Protein AF-A0A382UQ75-F1 (afdb_monomer)

Mean predicted aligned error: 9.16 Å

InterPro domains:
  IPR017850 Alkaline-phosphatase-like, core domain superfamily [G3DSA:3.40.720.10] (26-62)
  IPR017850 Alkaline-phosphatase-like, core domain superfamily [SSF53649] (23-61)
  IPR050738 Sulfatase enzyme [PTHR42693] (3-62)

Solvent-accessible surface area (backbone atoms only — not comparable to full-atom values): 4247 Å² total; per-residue (Å²): 113,70,68,60,51,52,53,51,51,54,52,53,56,56,62,68,66,69,75,74,75,70,68,92,67,76,88,86,82,86,87,84,72,81,93,70,56,80,50,69,37,43,86,55,65,30,78,93,58,90,39,70,67,61,39,50,49,41,72,79,56,78,123

Organism: NCBI:txid408172

Structure (mmCIF, N/CA/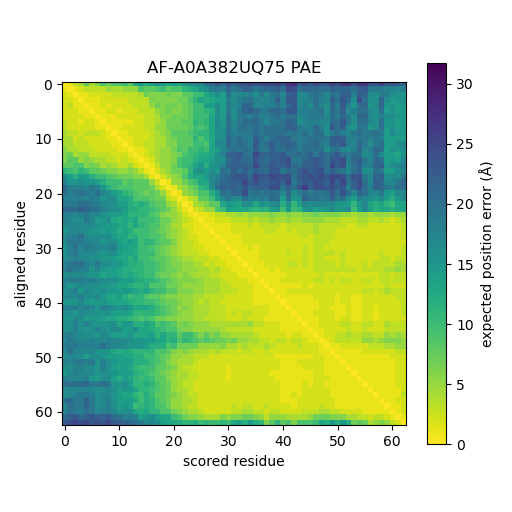C/O backbone):
data_AF-A0A382UQ75-F1
#
_entry.id   AF-A0A382UQ75-F1
#
loop_
_atom_site.group_PDB
_atom_site.id
_atom_site.type_symbol
_atom_site.label_atom_id
_atom_site.label_alt_id
_atom_site.label_comp_id
_atom_site.label_asym_id
_atom_site.label_entity_id
_atom_site.label_seq_id
_atom_site.pdbx_PDB_ins_code
_atom_site.Cartn_x
_atom_site.Cartn_y
_atom_site.Cartn_z
_atom_site.occupancy
_atom_site.B_iso_or_equiv
_atom_site.auth_seq_id
_atom_site.auth_comp_id
_atom_site.auth_asym_id
_atom_site.auth_atom_id
_atom_site.pdbx_PDB_model_num
ATOM 1 N N . MET A 1 1 ? -15.348 39.341 38.400 1.00 62.34 1 MET A N 1
ATOM 2 C CA . MET A 1 1 ? -15.997 38.010 38.524 1.00 62.34 1 MET A CA 1
ATOM 3 C C . MET A 1 1 ? -16.565 37.470 37.206 1.00 62.34 1 MET A C 1
ATOM 5 O O . MET A 1 1 ? -16.401 36.284 36.963 1.00 62.34 1 MET A O 1
ATOM 9 N N . LYS A 1 2 ? -17.171 38.297 36.335 1.00 77.12 2 LYS A N 1
ATOM 10 C CA . LYS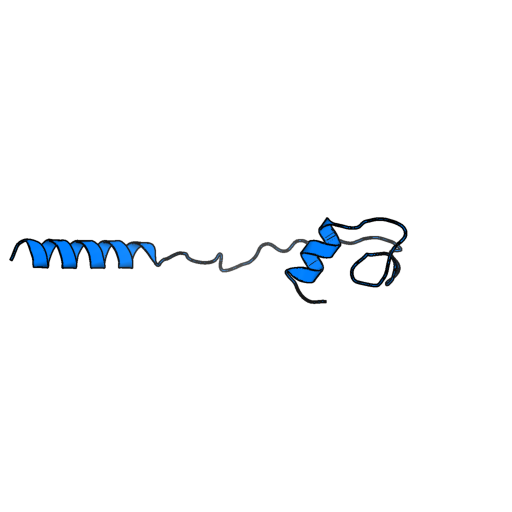 A 1 2 ? -17.754 37.859 35.044 1.00 77.12 2 LYS A CA 1
ATOM 11 C C . LYS A 1 2 ? -16.731 37.246 34.065 1.00 77.12 2 LYS A C 1
ATOM 13 O O . LYS A 1 2 ? -16.978 36.179 33.529 1.00 77.12 2 LYS A O 1
ATOM 18 N N . ILE A 1 3 ? -15.546 37.851 33.923 1.00 83.88 3 ILE A N 1
ATOM 19 C CA . ILE A 1 3 ? -14.447 37.323 33.083 1.00 83.88 3 ILE A CA 1
ATOM 20 C C . ILE A 1 3 ? -13.942 35.951 33.548 1.00 83.88 3 ILE A C 1
ATOM 22 O O . ILE A 1 3 ? -13.691 35.083 32.722 1.00 83.88 3 ILE A O 1
ATOM 26 N N . LEU A 1 4 ? -13.856 35.726 34.863 1.00 85.50 4 LEU A N 1
ATOM 27 C CA . LEU A 1 4 ? -13.417 34.442 35.410 1.00 85.50 4 LEU A CA 1
ATOM 28 C C . LEU A 1 4 ? -14.438 33.328 35.124 1.00 85.50 4 LEU A C 1
ATOM 30 O O . LEU A 1 4 ? -14.049 32.211 34.811 1.00 85.50 4 LEU A O 1
ATOM 34 N N . HIS A 1 5 ? -15.736 33.655 35.151 1.00 82.69 5 HIS A N 1
ATOM 35 C CA . HIS A 1 5 ? -16.800 32.723 34.768 1.00 82.69 5 HIS A CA 1
ATOM 36 C C . HIS A 1 5 ? -16.773 32.416 33.270 1.00 82.69 5 HIS A C 1
ATOM 38 O O . HIS A 1 5 ? -16.914 31.255 32.908 1.00 82.69 5 HIS A O 1
ATOM 44 N N . CYS A 1 6 ? -16.535 33.409 32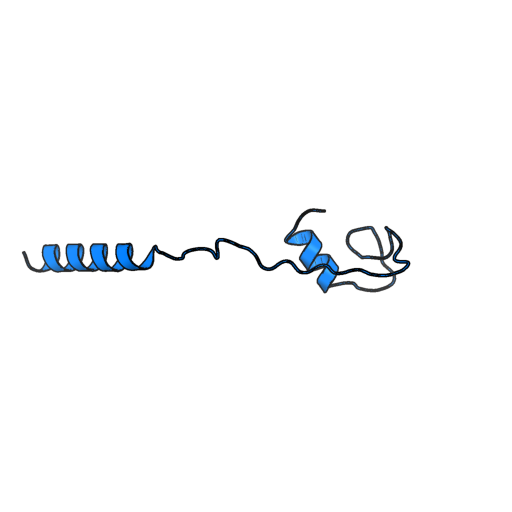.404 1.00 85.25 6 CYS A N 1
ATOM 45 C CA . CYS A 1 6 ? -16.397 33.172 30.963 1.00 85.25 6 CYS A CA 1
ATOM 46 C C . CYS A 1 6 ? -15.193 32.277 30.640 1.00 85.25 6 CYS A C 1
ATOM 48 O O . CYS A 1 6 ? -15.329 31.358 29.838 1.00 85.25 6 CYS A O 1
ATOM 50 N N . LEU A 1 7 ? -14.049 32.500 31.299 1.00 88.75 7 LEU A N 1
ATOM 51 C CA . LEU A 1 7 ? -12.853 31.666 31.135 1.00 88.75 7 LEU A CA 1
ATOM 52 C C . LEU A 1 7 ? -13.093 30.228 31.608 1.00 88.75 7 LEU A C 1
ATOM 54 O O . LEU A 1 7 ? -12.710 29.273 30.930 1.00 88.75 7 LEU A O 1
ATOM 58 N N . PHE A 1 8 ? -13.784 30.067 32.736 1.00 87.44 8 PHE A N 1
ATOM 59 C CA . PHE A 1 8 ? -14.153 28.754 33.253 1.00 87.44 8 PHE A CA 1
ATOM 60 C C . PHE A 1 8 ? -15.132 28.024 32.318 1.00 87.44 8 PHE A C 1
ATOM 62 O O . PHE A 1 8 ? -14.941 26.845 32.025 1.00 87.44 8 PHE A O 1
ATOM 69 N N . LEU A 1 9 ? -16.124 28.736 31.770 1.00 86.75 9 LEU A N 1
ATOM 70 C CA . LEU A 1 9 ? -17.070 28.182 30.798 1.00 86.75 9 LEU A CA 1
ATOM 71 C C . LEU A 1 9 ? -16.379 27.770 29.491 1.00 86.75 9 LEU A C 1
ATOM 73 O O . LEU A 1 9 ? -16.669 26.698 28.961 1.00 86.75 9 LEU A O 1
ATOM 77 N N . SER A 1 10 ? -15.440 28.581 28.989 1.00 84.69 10 SER A N 1
ATOM 78 C CA . SER A 1 10 ? -14.674 28.238 27.784 1.00 84.69 10 SER A CA 1
ATOM 79 C C . SER A 1 10 ? -13.777 27.018 27.988 1.00 84.69 10 SER A C 1
ATOM 81 O O . SER A 1 10 ? -13.640 26.199 27.082 1.00 84.69 10 SER A O 1
ATOM 83 N N . LEU A 1 11 ? -13.214 26.856 29.190 1.00 86.44 11 LEU A N 1
ATOM 84 C CA . LEU A 1 11 ? -12.376 25.707 29.524 1.00 86.44 11 LEU A CA 1
ATOM 85 C C . LEU A 1 11 ? -13.203 24.414 29.612 1.00 86.44 11 LEU A C 1
ATOM 87 O O . LEU A 1 11 ? -12.780 23.381 29.093 1.00 86.44 11 LEU A O 1
ATOM 91 N N . LEU A 1 12 ? -14.404 24.480 30.201 1.00 85.06 12 LEU A N 1
ATOM 92 C CA . LEU A 1 12 ? -15.335 23.348 30.229 1.00 85.06 12 LEU A CA 1
ATOM 93 C C . LEU A 1 12 ? -15.784 22.932 28.822 1.00 85.06 12 LEU A C 1
ATOM 95 O O . LEU A 1 12 ? -15.836 21.740 28.521 1.00 85.06 12 LEU A O 1
ATOM 99 N N . ALA A 1 13 ? -16.089 23.903 27.958 1.00 83.88 13 ALA A N 1
ATOM 100 C CA . ALA A 1 13 ? -16.499 23.631 26.584 1.00 83.88 13 ALA A CA 1
ATOM 101 C C . ALA A 1 13 ? -15.382 22.948 25.775 1.00 83.88 13 ALA A C 1
ATOM 103 O O . ALA A 1 13 ? -15.651 22.006 25.032 1.00 83.88 13 ALA A O 1
ATOM 104 N N . PHE A 1 14 ? -14.125 23.362 25.963 1.00 81.31 14 PHE A N 1
ATOM 105 C CA . PHE A 1 14 ? -12.979 22.725 25.312 1.00 81.31 14 PHE A CA 1
ATOM 106 C C . PHE A 1 14 ? -12.794 21.270 25.776 1.00 81.31 14 PHE A C 1
ATOM 108 O O . PHE A 1 14 ? -12.646 20.371 24.947 1.00 81.31 14 PHE A O 1
ATOM 115 N N . ALA A 1 15 ? -12.905 21.010 27.083 1.00 79.62 15 ALA A N 1
ATOM 116 C CA . ALA A 1 15 ? -12.795 19.662 27.643 1.00 79.62 15 ALA A CA 1
ATOM 117 C C . ALA A 1 15 ? -13.884 18.699 27.126 1.00 79.62 15 ALA A C 1
ATOM 119 O O . ALA A 1 15 ? -13.608 17.520 26.906 1.00 79.62 15 ALA A O 1
ATOM 120 N N . ALA A 1 16 ? -15.099 19.195 26.867 1.00 74.88 16 ALA A N 1
ATOM 121 C CA . ALA A 1 16 ? -16.201 18.381 26.348 1.00 74.88 16 ALA A CA 1
ATOM 122 C C . ALA A 1 16 ? -15.979 17.879 24.905 1.00 74.88 16 ALA A C 1
ATOM 124 O O . ALA A 1 16 ? -16.551 16.864 24.512 1.00 74.88 16 ALA A O 1
ATOM 125 N N . THR A 1 17 ? -15.128 18.545 24.118 1.00 72.56 17 THR A N 1
ATOM 126 C CA . THR A 1 17 ? -14.848 18.160 22.719 1.00 72.56 17 THR A CA 1
ATOM 127 C C . THR A 1 17 ? -13.747 17.106 22.564 1.00 72.56 17 THR A C 1
ATOM 129 O O . THR A 1 17 ? -13.573 16.556 21.480 1.00 72.56 17 THR A O 1
ATOM 132 N N . ALA A 1 18 ? -13.030 16.767 23.640 1.00 68.38 18 ALA A N 1
ATOM 133 C CA . ALA A 1 18 ? -11.869 15.875 23.582 1.00 68.38 18 ALA A CA 1
ATOM 134 C C . ALA A 1 18 ? -12.216 14.380 23.413 1.00 68.38 18 ALA A C 1
ATOM 136 O O . ALA A 1 18 ? -11.320 13.556 23.235 1.00 68.38 18 ALA A O 1
ATOM 137 N N . SER A 1 19 ? -13.499 14.002 23.444 1.00 67.38 19 SER A N 1
ATOM 138 C CA . SER A 1 19 ? -13.917 12.604 23.292 1.00 67.38 19 SER A CA 1
ATOM 139 C C . SER A 1 19 ? -14.140 12.236 21.822 1.00 67.38 19 SER A C 1
ATOM 141 O O . SER A 1 19 ? -15.251 11.923 21.394 1.00 67.38 19 SER A O 1
ATOM 143 N N . ILE A 1 20 ? -13.069 12.253 21.025 1.00 68.69 20 ILE A N 1
ATOM 144 C CA . ILE A 1 20 ? -13.046 11.517 19.756 1.00 68.69 20 ILE A CA 1
ATOM 145 C C . ILE A 1 20 ? -12.698 10.074 20.109 1.00 68.69 20 ILE A C 1
ATOM 147 O O . ILE A 1 20 ? -11.532 9.692 20.203 1.00 68.69 20 ILE A O 1
ATOM 151 N N . HIS A 1 21 ? -13.723 9.265 20.371 1.00 69.56 21 HIS A N 1
ATOM 152 C CA . HIS A 1 21 ? -13.517 7.840 20.580 1.00 69.56 21 HIS A CA 1
ATOM 153 C C . HIS A 1 21 ? -13.163 7.204 19.235 1.00 69.56 21 HIS A C 1
ATOM 155 O O . HIS A 1 21 ? -14.020 7.055 18.361 1.00 69.56 21 HIS A O 1
ATOM 161 N N . ALA A 1 22 ? -11.894 6.841 19.051 1.00 74.00 22 ALA A N 1
ATOM 162 C CA . ALA A 1 22 ? -11.500 6.009 17.925 1.00 74.00 22 ALA A CA 1
ATOM 163 C C . ALA A 1 22 ? -12.360 4.736 17.934 1.00 74.00 22 ALA A C 1
ATOM 165 O O . ALA A 1 22 ? -12.600 4.143 18.991 1.00 74.00 22 ALA A O 1
ATOM 166 N N . LYS A 1 23 ? -12.859 4.320 16.764 1.00 77.81 23 LYS A N 1
ATOM 167 C CA . LYS A 1 23 ? -13.607 3.066 16.650 1.00 77.81 23 LYS A CA 1
ATOM 168 C C . LYS A 1 23 ? -12.718 1.951 17.206 1.00 77.81 23 LYS A C 1
ATOM 170 O O . LYS A 1 23 ? -11.631 1.722 16.686 1.00 77.81 23 LYS A O 1
ATOM 175 N N . LYS A 1 24 ? -13.176 1.278 18.271 1.00 83.75 24 LYS A N 1
ATOM 176 C CA . LYS A 1 24 ? -12.390 0.244 18.973 1.00 83.75 24 LYS A CA 1
ATOM 177 C C . LYS A 1 24 ? -11.932 -0.878 18.038 1.00 83.75 24 LYS A C 1
ATOM 179 O O . LYS A 1 24 ? -10.922 -1.517 18.299 1.00 83.75 24 LYS A O 1
ATOM 184 N N . THR A 1 25 ? -12.677 -1.106 16.958 1.00 91.19 25 THR A N 1
ATOM 185 C CA . THR A 1 25 ? -12.347 -2.060 15.905 1.00 91.19 25 THR A CA 1
ATOM 186 C C . THR A 1 25 ? -12.129 -1.321 14.580 1.00 91.19 25 THR 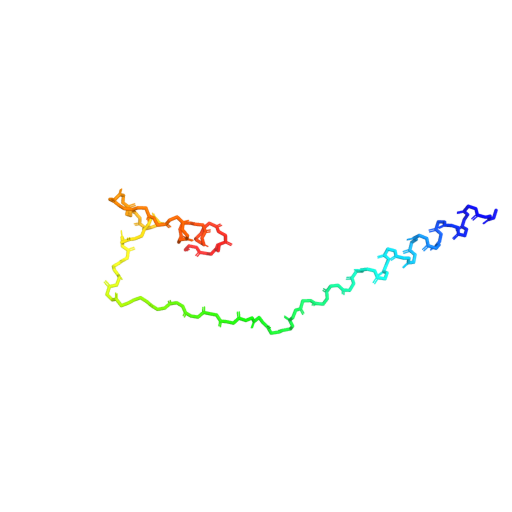A C 1
ATOM 188 O O . THR A 1 25 ? -13.060 -0.681 14.076 1.00 91.19 25 THR A O 1
ATOM 191 N N . PRO A 1 26 ? -10.921 -1.365 13.991 1.00 90.69 26 PRO A N 1
ATOM 192 C CA . PRO A 1 26 ? -10.703 -0.788 12.672 1.00 90.69 26 PRO A CA 1
ATOM 193 C C . PRO A 1 26 ? -11.506 -1.560 11.617 1.00 90.69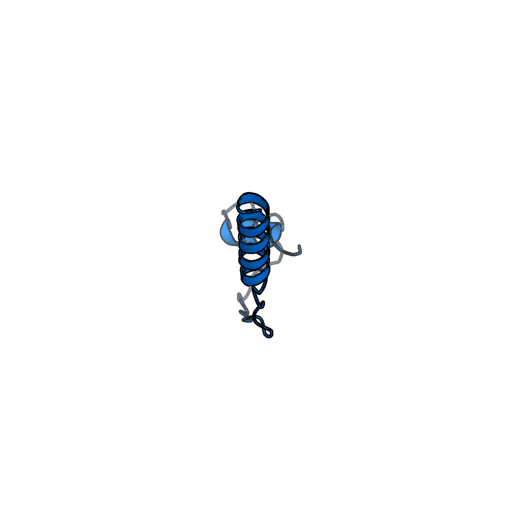 26 PRO A C 1
ATOM 195 O O . PRO A 1 26 ? -11.857 -2.725 11.806 1.00 90.69 26 PRO A O 1
ATOM 198 N N . ASN A 1 27 ? -11.794 -0.915 10.487 1.00 94.31 27 ASN A N 1
ATOM 199 C CA . ASN A 1 27 ? -12.241 -1.648 9.305 1.00 94.31 27 ASN A CA 1
ATOM 200 C C . ASN A 1 27 ? -11.013 -2.312 8.66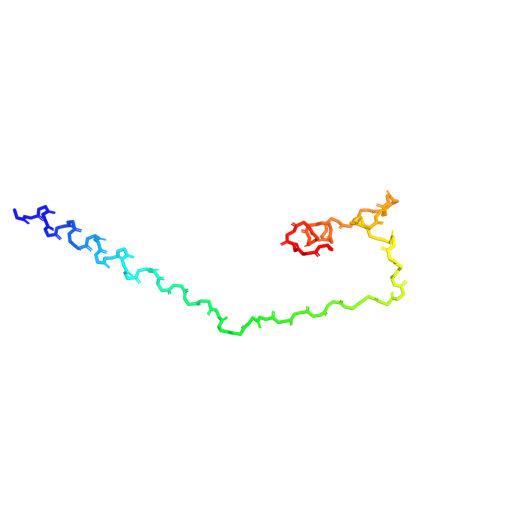8 1.00 94.31 27 ASN A C 1
ATOM 202 O O . ASN A 1 27 ? -9.974 -1.665 8.539 1.00 94.31 27 ASN A O 1
ATOM 206 N N . LEU A 1 28 ? -11.137 -3.574 8.265 1.00 94.38 28 LEU A N 1
ATOM 207 C CA . LEU A 1 28 ? -10.080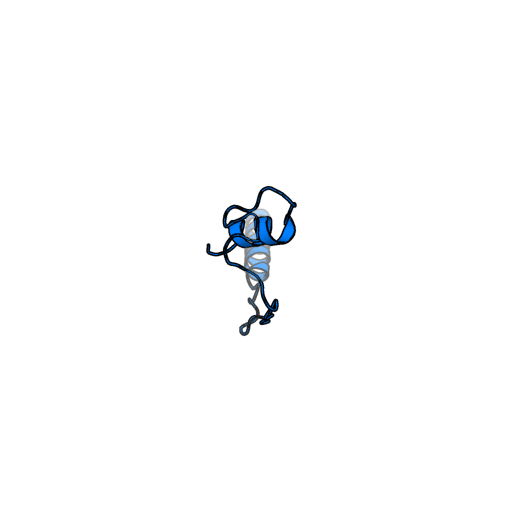 -4.308 7.577 1.00 94.38 28 LEU A CA 1
ATOM 208 C C . LEU A 1 28 ? -10.460 -4.472 6.105 1.00 94.38 28 LEU A C 1
ATOM 210 O O . LEU A 1 28 ? -11.526 -5.002 5.801 1.00 94.38 28 LEU A O 1
ATOM 214 N N . VAL A 1 29 ? -9.583 -4.031 5.205 1.00 96.50 29 VAL A N 1
ATOM 215 C CA . VAL A 1 29 ? -9.722 -4.224 3.758 1.00 96.50 29 VAL A CA 1
ATOM 216 C C . VAL A 1 29 ? -8.512 -5.015 3.283 1.00 96.50 29 VAL A C 1
ATOM 218 O O . VAL A 1 29 ? -7.381 -4.569 3.459 1.00 96.50 29 VAL A O 1
ATOM 221 N N . VAL A 1 30 ? -8.751 -6.189 2.700 1.00 97.12 30 VAL A N 1
ATOM 222 C CA . VAL A 1 30 ? -7.707 -7.002 2.069 1.00 97.12 30 VAL A CA 1
ATOM 223 C C . VAL A 1 30 ? -7.784 -6.772 0.569 1.00 97.12 30 VAL A C 1
ATOM 225 O O . VAL A 1 30 ? -8.813 -7.037 -0.048 1.00 97.12 30 VAL A O 1
ATOM 228 N N . ILE A 1 31 ? -6.697 -6.265 -0.005 1.00 96.38 31 ILE A N 1
ATOM 229 C CA . ILE A 1 31 ? -6.539 -6.119 -1.450 1.00 96.38 31 ILE A CA 1
ATOM 230 C C . ILE A 1 31 ? -5.621 -7.252 -1.895 1.00 96.38 31 ILE A C 1
ATOM 232 O O . ILE A 1 31 ? -4.457 -7.295 -1.502 1.00 96.38 31 ILE A O 1
ATOM 236 N N . PHE A 1 32 ? -6.167 -8.182 -2.671 1.00 97.00 32 PHE A N 1
ATOM 237 C CA . PHE A 1 32 ? -5.431 -9.297 -3.252 1.00 97.00 32 PHE A CA 1
ATOM 238 C C . PHE A 1 32 ? -5.323 -9.081 -4.759 1.00 97.00 32 PHE A C 1
ATOM 240 O O . PHE A 1 32 ? -6.315 -8.740 -5.404 1.00 97.00 32 PHE A O 1
ATOM 247 N N . ILE A 1 33 ? -4.117 -9.244 -5.295 1.00 96.44 33 ILE A N 1
ATOM 248 C CA . ILE A 1 33 ? -3.828 -9.103 -6.720 1.00 96.44 33 ILE A CA 1
ATOM 249 C C . ILE A 1 33 ? -3.153 -10.396 -7.154 1.00 96.44 33 ILE A C 1
ATOM 251 O O . ILE A 1 33 ? -2.148 -10.788 -6.563 1.00 96.44 33 ILE A O 1
ATOM 255 N N . ASP A 1 34 ? -3.740 -11.047 -8.150 1.00 97.88 34 ASP A N 1
ATOM 256 C CA . ASP A 1 34 ? -3.223 -12.294 -8.700 1.00 97.88 34 ASP A CA 1
ATOM 257 C C . ASP A 1 34 ? -1.992 -12.030 -9.578 1.00 97.88 34 ASP A C 1
ATOM 259 O O . ASP A 1 34 ? -1.928 -10.999 -10.252 1.00 97.88 34 ASP A O 1
ATOM 263 N N . ASP A 1 35 ? -1.015 -12.935 -9.532 1.00 96.50 35 ASP A N 1
ATOM 264 C CA . ASP A 1 35 ? 0.219 -12.919 -10.339 1.00 96.50 35 ASP A CA 1
ATOM 265 C C . ASP A 1 35 ? 1.055 -11.616 -10.340 1.00 96.50 35 ASP A C 1
ATOM 267 O O . ASP A 1 35 ? 1.913 -11.419 -11.202 1.00 96.50 35 ASP A O 1
ATOM 271 N N . MET A 1 36 ? 0.878 -10.722 -9.360 1.00 96.12 36 MET A N 1
ATOM 272 C CA . MET A 1 36 ? 1.691 -9.505 -9.257 1.00 96.12 36 MET A CA 1
ATOM 273 C C . MET A 1 36 ? 3.106 -9.822 -8.755 1.00 96.12 36 MET A C 1
ATOM 275 O O . MET A 1 36 ? 3.305 -10.271 -7.621 1.00 96.12 36 MET A O 1
ATOM 279 N N . GLY A 1 37 ? 4.105 -9.526 -9.580 1.00 94.81 37 GLY A N 1
ATOM 280 C CA . GLY A 1 37 ? 5.510 -9.604 -9.219 1.00 94.81 37 GLY A CA 1
ATOM 281 C C . GLY A 1 37 ? 5.920 -8.514 -8.227 1.00 94.81 37 GLY A C 1
ATOM 282 O O . GLY A 1 37 ? 5.330 -7.439 -8.142 1.00 94.81 37 GLY A O 1
ATOM 283 N N . TYR A 1 38 ? 6.997 -8.765 -7.477 1.00 93.81 38 TYR A N 1
ATOM 284 C CA . TYR A 1 38 ? 7.474 -7.825 -6.455 1.00 93.81 38 TYR A CA 1
ATOM 285 C C . TYR A 1 38 ? 7.837 -6.452 -7.038 1.00 93.81 38 TYR A C 1
ATOM 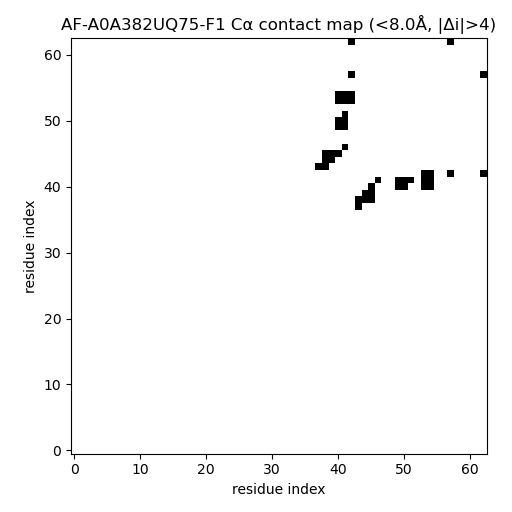287 O O . TYR A 1 38 ? 7.486 -5.428 -6.467 1.00 93.81 38 TYR A O 1
ATOM 295 N N . ALA A 1 39 ? 8.511 -6.428 -8.190 1.00 95.31 39 ALA A N 1
ATOM 296 C CA . ALA A 1 39 ? 8.984 -5.202 -8.832 1.00 95.31 39 ALA A CA 1
ATOM 297 C C . ALA A 1 39 ? 7.952 -4.553 -9.773 1.00 95.31 39 ALA A C 1
ATOM 299 O O . ALA A 1 39 ? 8.300 -3.611 -10.485 1.00 95.31 39 ALA A O 1
ATOM 300 N N . ASP A 1 40 ? 6.701 -5.023 -9.766 1.00 95.94 40 ASP A N 1
ATOM 301 C CA . ASP A 1 40 ? 5.657 -4.545 -10.680 1.00 95.94 40 ASP A CA 1
ATOM 302 C C . ASP A 1 40 ? 5.022 -3.227 -10.226 1.00 95.94 40 ASP A C 1
ATOM 304 O O . ASP A 1 40 ? 4.267 -2.618 -10.969 1.00 95.94 40 ASP A O 1
ATOM 308 N N . ILE A 1 41 ? 5.329 -2.716 -9.032 1.00 96.50 41 ILE A N 1
ATOM 309 C CA . ILE A 1 41 ? 4.757 -1.448 -8.555 1.00 96.50 41 ILE A CA 1
ATOM 310 C C . ILE A 1 41 ? 5.838 -0.433 -8.195 1.00 96.50 41 ILE A C 1
ATOM 312 O O . ILE A 1 41 ? 6.966 -0.784 -7.831 1.00 96.50 41 ILE A O 1
ATOM 316 N N . GLY A 1 42 ? 5.490 0.850 -8.290 1.00 96.38 42 GLY A N 1
ATOM 317 C CA . GLY A 1 42 ? 6.403 1.974 -8.075 1.00 96.38 42 GLY A CA 1
ATOM 318 C C . GLY A 1 42 ? 7.229 1.883 -6.783 1.00 96.38 42 GLY A C 1
ATOM 319 O O . GLY A 1 42 ? 8.454 2.037 -6.858 1.00 96.38 42 GLY A O 1
ATOM 320 N N . PRO A 1 43 ? 6.653 1.517 -5.616 1.00 95.75 43 PRO A N 1
ATOM 321 C CA . PRO A 1 43 ? 7.406 1.402 -4.364 1.00 95.75 43 PRO A CA 1
ATOM 322 C C . PRO A 1 43 ? 8.551 0.380 -4.398 1.00 95.75 43 PRO A C 1
ATOM 324 O O . PRO A 1 43 ? 9.485 0.490 -3.593 1.00 95.75 43 PRO A O 1
ATOM 327 N N . PHE A 1 44 ? 8.502 -0.580 -5.323 1.00 95.56 44 PHE A N 1
ATOM 328 C CA . PHE A 1 44 ? 9.470 -1.666 -5.478 1.00 95.56 44 PHE A CA 1
ATOM 329 C C . PHE A 1 44 ? 10.274 -1.597 -6.786 1.00 95.56 44 PHE A C 1
ATOM 331 O O . PHE A 1 44 ? 11.078 -2.488 -7.051 1.00 95.56 44 PHE A O 1
ATOM 338 N N . GLY A 1 45 ? 10.145 -0.512 -7.557 1.00 94.19 45 GLY A N 1
ATOM 339 C CA . GLY A 1 45 ? 11.063 -0.198 -8.656 1.00 94.19 45 GLY A CA 1
ATOM 340 C C . GLY A 1 45 ? 10.456 -0.177 -10.056 1.00 94.19 45 GLY A C 1
ATOM 341 O O . GLY A 1 45 ? 11.208 0.061 -11.005 1.00 94.19 45 GLY A O 1
ATOM 342 N N . ALA A 1 46 ? 9.141 -0.363 -10.211 1.00 96.88 46 ALA A N 1
ATOM 343 C CA . ALA A 1 46 ? 8.497 -0.199 -11.512 1.00 96.88 46 ALA A CA 1
ATOM 344 C C . ALA A 1 46 ? 8.662 1.239 -12.036 1.00 96.88 46 ALA A C 1
ATOM 346 O O . ALA A 1 46 ? 8.449 2.212 -11.312 1.00 96.88 46 ALA A O 1
ATOM 347 N N . LYS A 1 47 ? 9.049 1.373 -13.311 1.00 94.56 47 LYS A N 1
ATOM 348 C CA . LYS A 1 47 ? 9.222 2.674 -13.997 1.00 94.56 47 LYS A CA 1
ATOM 349 C C . LYS A 1 47 ? 8.411 2.809 -15.283 1.00 94.56 47 LYS A C 1
ATOM 351 O O . LYS A 1 47 ? 8.261 3.915 -15.788 1.00 94.56 47 LYS A O 1
ATOM 356 N N . ALA A 1 48 ? 7.937 1.692 -15.834 1.00 95.25 48 ALA A N 1
ATOM 357 C CA . ALA A 1 48 ? 7.256 1.666 -17.125 1.00 95.25 48 ALA A CA 1
ATOM 358 C C . ALA A 1 48 ? 5.818 2.202 -17.050 1.00 95.25 48 ALA A C 1
ATOM 360 O O . ALA A 1 48 ? 5.311 2.727 -18.037 1.00 95.25 48 ALA A O 1
ATOM 361 N N . TYR A 1 49 ? 5.169 2.086 -15.890 1.00 93.81 49 TYR A N 1
ATOM 362 C CA . TYR A 1 49 ? 3.789 2.506 -15.679 1.00 93.81 49 TYR A CA 1
ATOM 363 C C . TYR A 1 49 ? 3.602 3.075 -14.264 1.00 93.81 49 TYR A C 1
ATOM 365 O O . TYR A 1 49 ? 4.233 2.597 -13.318 1.00 93.81 49 TYR A O 1
ATOM 373 N N . PRO A 1 50 ? 2.771 4.121 -14.104 1.00 95.88 50 PRO A N 1
ATOM 374 C CA . PRO A 1 50 ? 2.569 4.769 -12.816 1.00 95.88 50 PRO A CA 1
ATOM 375 C C . PRO A 1 50 ? 1.579 3.990 -11.938 1.00 95.88 50 PRO A C 1
ATOM 377 O O . PRO A 1 50 ? 0.518 3.572 -12.402 1.00 95.88 50 PRO A O 1
ATOM 380 N N . THR A 1 51 ? 1.875 3.881 -10.641 1.00 97.50 51 THR A N 1
ATOM 381 C CA . THR A 1 51 ? 0.993 3.266 -9.631 1.00 97.50 51 THR A CA 1
ATOM 382 C C . THR A 1 51 ? 0.668 4.245 -8.493 1.00 97.50 51 THR A C 1
ATOM 384 O O . THR A 1 51 ? 0.877 3.919 -7.322 1.00 97.50 51 THR A O 1
ATOM 387 N N . PRO A 1 52 ? 0.115 5.441 -8.787 1.00 97.62 52 PRO A N 1
ATOM 388 C CA . PRO A 1 52 ? 0.119 6.581 -7.861 1.00 97.62 52 PRO A CA 1
ATOM 389 C C . PRO A 1 52 ? -0.625 6.316 -6.545 1.00 97.62 52 PRO A C 1
ATOM 391 O O . PRO A 1 52 ? -0.289 6.877 -5.502 1.00 97.62 52 PRO A O 1
ATOM 394 N N . HIS A 1 53 ? -1.636 5.444 -6.563 1.00 97.75 53 HIS A N 1
ATOM 395 C CA . HIS A 1 53 ? -2.358 5.051 -5.354 1.00 97.75 53 HIS A CA 1
ATOM 396 C C . HIS A 1 53 ? -1.551 4.094 -4.473 1.00 97.75 53 HIS A C 1
ATOM 398 O O . HIS A 1 53 ? -1.565 4.254 -3.254 1.00 97.75 53 HIS A O 1
ATOM 404 N N . LEU A 1 54 ? -0.817 3.150 -5.070 1.00 96.75 54 LEU A N 1
ATOM 405 C CA . LEU A 1 54 ? 0.075 2.250 -4.334 1.00 96.75 54 LEU A CA 1
ATOM 406 C C . LEU A 1 54 ? 1.291 3.015 -3.796 1.00 96.75 54 LEU A C 1
ATOM 408 O O . LEU A 1 54 ? 1.691 2.795 -2.655 1.00 96.75 54 LEU A O 1
ATOM 412 N N . ASP A 1 55 ? 1.804 3.979 -4.567 1.00 97.06 55 ASP A N 1
ATOM 413 C CA . ASP A 1 55 ? 2.878 4.888 -4.149 1.00 97.06 55 ASP A CA 1
ATOM 414 C C . ASP A 1 55 ? 2.490 5.671 -2.890 1.00 97.06 55 ASP A C 1
ATOM 416 O O . ASP A 1 55 ? 3.231 5.707 -1.903 1.00 97.06 55 ASP A O 1
ATOM 420 N N . ARG A 1 56 ? 1.288 6.262 -2.895 1.00 98.06 56 ARG A N 1
ATOM 421 C CA . ARG A 1 56 ? 0.748 6.971 -1.732 1.00 98.06 56 ARG A CA 1
ATOM 422 C C . ARG A 1 56 ? 0.562 6.036 -0.535 1.00 98.06 56 ARG A C 1
ATOM 424 O O . ARG A 1 56 ? 0.995 6.386 0.558 1.00 98.06 56 ARG A O 1
ATOM 431 N N . MET A 1 57 ? -0.028 4.853 -0.734 1.00 97.12 57 MET A N 1
ATOM 432 C CA . MET A 1 57 ? -0.242 3.887 0.353 1.00 97.12 57 MET A CA 1
ATOM 433 C C . MET A 1 57 ? 1.074 3.422 0.989 1.00 97.12 57 MET A C 1
ATOM 435 O O . MET A 1 57 ? 1.152 3.331 2.211 1.00 97.12 57 MET A O 1
ATOM 439 N N . ALA A 1 58 ? 2.124 3.190 0.197 1.00 96.31 58 ALA A N 1
ATOM 440 C CA . ALA A 1 58 ? 3.440 2.825 0.723 1.00 96.31 58 ALA A CA 1
ATOM 441 C C . ALA A 1 58 ? 4.092 3.970 1.520 1.00 96.31 58 ALA A C 1
ATOM 443 O O . ALA A 1 58 ? 4.763 3.716 2.518 1.00 96.31 58 ALA A O 1
ATOM 444 N N . LYS A 1 59 ? 3.878 5.230 1.109 1.00 97.00 59 LYS A N 1
ATOM 445 C CA . LYS A 1 59 ? 4.373 6.421 1.824 1.00 97.00 59 LYS A CA 1
ATOM 446 C C . LYS A 1 59 ? 3.637 6.676 3.143 1.00 97.00 59 LYS A C 1
ATOM 448 O O . LYS A 1 59 ? 4.251 7.135 4.101 1.00 97.00 59 LYS A O 1
ATOM 453 N N . GLU A 1 60 ? 2.331 6.433 3.175 1.00 98.06 60 GLU A N 1
ATOM 454 C CA . GLU A 1 60 ? 1.481 6.626 4.360 1.00 98.06 60 GLU A CA 1
ATOM 455 C C . GLU A 1 60 ? 1.519 5.425 5.319 1.00 98.06 60 GLU A C 1
ATOM 457 O O . GLU A 1 60 ? 1.105 5.537 6.473 1.00 98.06 60 GLU A O 1
ATOM 462 N N . GLY A 1 61 ? 2.010 4.278 4.844 1.00 94.62 61 GLY A N 1
ATOM 463 C CA . GLY A 1 61 ? 2.035 3.017 5.569 1.00 94.62 61 GLY A CA 1
ATOM 464 C C . GLY A 1 61 ? 3.441 2.516 5.892 1.00 94.62 61 GLY A C 1
ATOM 465 O O . GLY A 1 61 ? 4.363 3.264 6.212 1.00 94.62 61 GLY A O 1
ATOM 466 N N . ARG A 1 62 ? 3.583 1.192 5.857 1.00 88.56 62 ARG A N 1
ATOM 467 C CA . ARG A 1 62 ? 4.850 0.479 6.044 1.00 88.56 62 ARG A CA 1
ATOM 468 C C . ARG A 1 62 ? 5.277 -0.084 4.689 1.00 88.56 62 ARG A C 1
ATOM 470 O O . ARG A 1 62 ? 4.436 -0.636 3.986 1.00 88.56 62 ARG A O 1
ATOM 477 N N . LYS A 1 63 ? 6.559 0.071 4.352 1.00 74.38 63 LYS A N 1
ATOM 478 C CA . LYS A 1 63 ? 7.191 -0.524 3.170 1.00 74.38 63 LYS A CA 1
ATOM 479 C C . LYS A 1 63 ? 7.868 -1.838 3.536 1.00 74.38 63 LYS A C 1
ATOM 481 O O . LYS A 1 63 ? 8.508 -1.864 4.613 1.00 74.38 63 LYS A O 1
#

Sequence (63 aa):
MKILHCLFLSLLAFAATASIHAKKTPNLVVIFIDDMGYADIGPFGAKAYPTPHLDRMAKEGRK

Radius of gyration: 23.63 Å; Cα contacts (8 Å, |Δi|>4): 22; chains: 1; bounding box: 29×51×56 Å

Secondary structure (DSSP, 8-state):
-HHHHHHHHHHHHHHHTT-----SS--------TT--GGGSGGGT--SS--HHHHHHHHHS--

Foldseek 3Di:
DVVVVVVVVVVVVVVVPPPPPDDPDDDDDDDDDPPDDQCCAPVNPDDPDHDPVVV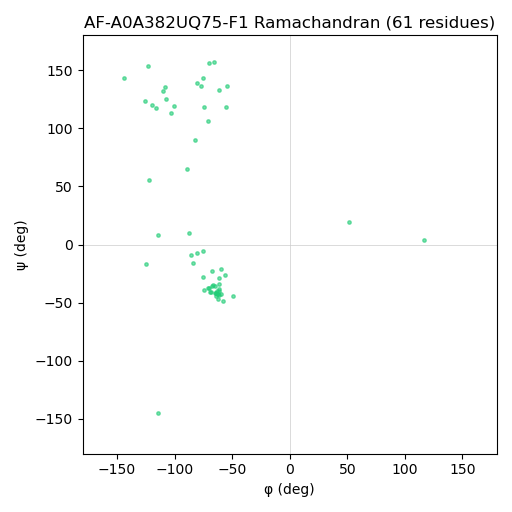VCCVVDPD

pLDDT: mean 89.01, std 9.56, range [62.34, 98.06]